Protein AF-A0A7Z2NXP4-F1 (afdb_monomer)

pLDDT: mean 71.97, std 11.61, range [44.91, 91.25]

Foldseek 3Di:
DVPVVVVVVVVVVVVVVVVVVVVVVVVVVVVVVVVVVVVVVVVLPDPADWDQDPVRDTDDDPDPLVVLLQCQLQVQLVVLQVVVPPDPNNVRNVCRNVVRNVVSSVVSVVSPPDPD

Organism: NCBI:txid2698679

Radius of gyration: 24.14 Å; Cα contacts (8 Å, |Δi|>4): 91; chains: 1; bounding box: 57×19×73 Å

Nearest PDB structures (foldseek):
  2qqb-assembly1_A-2  TM=3.076E-01  e=1.605E+00  Corynebacterium diphtheriae
  3glx-assembly1_A-2  TM=3.068E-01  e=1.944E+00  Corynebacterium diphtheriae
  7b24-assembly1_C  TM=3.067E-01  e=1.824E+00  Saccharopolyspora erythraea NRRL 2338
  7b25-assembly1_D  TM=3.073E-01  e=3.042E+00  Saccharopolyspora erythraea NRRL 2338
  2qqa-assembly1_A-2  TM=3.108E-01  e=3.928E+00  Corynebacterium diphtheriae

Solvent-accessible surface area (backbone atoms only — not comparable to full-atom values): 6405 Å² total; per-residue (Å²): 127,66,66,65,54,53,52,50,54,56,49,49,56,51,53,50,54,52,50,56,52,53,51,51,53,52,52,52,51,53,52,52,51,54,50,52,52,51,53,51,53,52,71,61,50,82,86,53,75,68,48,72,44,100,85,71,49,77,44,78,52,75,76,86,47,54,66,45,22,52,53,24,16,54,53,23,18,54,52,24,28,61,73,41,71,73,80,53,39,66,55,30,20,52,51,23,16,53,51,23,18,53,54,28,43,53,56,50,70,76,53,73,71,74,87,124

InterPro domains:
  IPR008816 Glycine zipper 2TM domain [PF05433] (68-108)

Secondary structure (DSSP, 8-state):
-HHHHHHHHHHHHHHHHHHHHHHHHHHHHHHHHHHHHHHHHHHHS--PPEEE-TTS-EEE----SHHHHHHHHHHHHHHHHHHTTTTSHHHHHHHHHHHHHHHHHHHHHH------

Structure (mmCIF, N/CA/C/O backbone):
data_AF-A0A7Z2NXP4-F1
#
_entry.id   AF-A0A7Z2NXP4-F1
#
loop_
_atom_site.group_PDB
_atom_site.id
_atom_site.type_symbol
_atom_site.label_atom_id
_atom_site.label_alt_id
_atom_site.label_comp_id
_atom_site.label_asym_id
_atom_site.label_entity_id
_atom_site.label_seq_id
_atom_site.pdbx_PDB_ins_code
_atom_site.Cartn_x
_atom_site.Cartn_y
_atom_site.Cartn_z
_atom_site.occupancy
_atom_site.B_iso_or_equiv
_atom_site.auth_seq_id
_atom_site.auth_comp_id
_atom_site.auth_asym_id
_atom_site.auth_atom_id
_atom_site.pdbx_PDB_model_num
ATOM 1 N N . MET A 1 1 ? 43.547 -9.052 -34.195 1.00 59.62 1 MET A N 1
ATOM 2 C CA . MET A 1 1 ? 42.983 -9.789 -33.039 1.00 59.62 1 MET A CA 1
ATOM 3 C C . MET A 1 1 ? 42.144 -8.882 -32.131 1.00 59.62 1 MET A C 1
ATOM 5 O O . MET A 1 1 ? 41.390 -9.392 -31.319 1.00 59.62 1 MET A O 1
ATOM 9 N N . ASP A 1 2 ? 42.185 -7.558 -32.313 1.00 77.94 2 ASP A N 1
ATOM 10 C CA . ASP A 1 2 ? 41.675 -6.584 -31.330 1.00 77.94 2 ASP A CA 1
ATOM 11 C C . ASP A 1 2 ? 40.192 -6.211 -31.471 1.00 77.94 2 ASP A C 1
ATOM 13 O O . ASP A 1 2 ? 39.584 -5.665 -30.558 1.00 77.94 2 ASP A O 1
ATOM 17 N N . GLU A 1 3 ? 39.571 -6.470 -32.620 1.00 79.75 3 GLU A N 1
ATOM 18 C CA . GLU A 1 3 ? 38.185 -6.052 -32.875 1.00 79.75 3 GLU A CA 1
ATOM 19 C C . GLU A 1 3 ? 37.150 -7.018 -32.288 1.00 79.75 3 GLU A C 1
ATOM 21 O O . GLU A 1 3 ? 36.116 -6.589 -31.777 1.00 79.75 3 GLU A O 1
ATOM 26 N N . ALA A 1 4 ? 37.467 -8.316 -32.278 1.00 82.31 4 ALA A N 1
ATOM 27 C CA . ALA A 1 4 ? 36.656 -9.318 -31.598 1.00 82.31 4 ALA A CA 1
ATOM 28 C C . ALA A 1 4 ? 36.609 -9.043 -30.089 1.00 82.31 4 ALA A C 1
ATOM 30 O O . ALA A 1 4 ? 35.526 -9.039 -29.514 1.00 82.31 4 ALA A O 1
ATOM 31 N N . GLN A 1 5 ? 37.760 -8.734 -29.481 1.00 83.69 5 GLN A N 1
ATOM 32 C CA . GLN A 1 5 ? 37.871 -8.406 -28.058 1.00 83.69 5 GLN A CA 1
ATOM 33 C C . GLN A 1 5 ? 37.013 -7.183 -27.696 1.00 83.69 5 GLN A C 1
ATOM 35 O O . GLN A 1 5 ? 36.146 -7.276 -26.835 1.00 83.69 5 GLN A O 1
ATOM 40 N N . ARG A 1 6 ? 37.149 -6.082 -28.454 1.00 81.19 6 ARG A N 1
ATOM 41 C CA . ARG A 1 6 ? 36.357 -4.857 -28.245 1.00 81.19 6 ARG A CA 1
ATOM 42 C C . ARG A 1 6 ? 34.852 -5.098 -28.336 1.00 81.19 6 ARG A C 1
ATOM 44 O O . ARG A 1 6 ? 34.085 -4.526 -27.570 1.00 81.19 6 ARG A O 1
ATOM 51 N N . ARG A 1 7 ? 34.414 -5.959 -29.259 1.00 85.19 7 ARG A N 1
ATOM 52 C CA . ARG A 1 7 ? 32.998 -6.324 -29.390 1.00 85.19 7 ARG A CA 1
ATOM 53 C C . ARG A 1 7 ? 32.484 -7.096 -28.171 1.00 85.19 7 ARG A C 1
ATOM 55 O O . ARG A 1 7 ? 31.326 -6.905 -27.798 1.00 85.19 7 ARG A O 1
ATOM 62 N N . TRP A 1 8 ? 33.307 -7.965 -27.586 1.00 85.81 8 TRP A N 1
ATOM 63 C CA . TRP A 1 8 ? 32.968 -8.686 -26.357 1.00 85.81 8 TRP A CA 1
ATOM 64 C C . TRP A 1 8 ? 32.875 -7.741 -25.159 1.00 85.81 8 TRP A C 1
ATOM 66 O O . TRP A 1 8 ? 31.878 -7.801 -24.440 1.00 85.81 8 TRP A O 1
ATOM 76 N N . ASP A 1 9 ? 33.819 -6.810 -25.022 1.00 88.62 9 ASP A N 1
ATOM 77 C CA . ASP A 1 9 ? 33.802 -5.797 -23.959 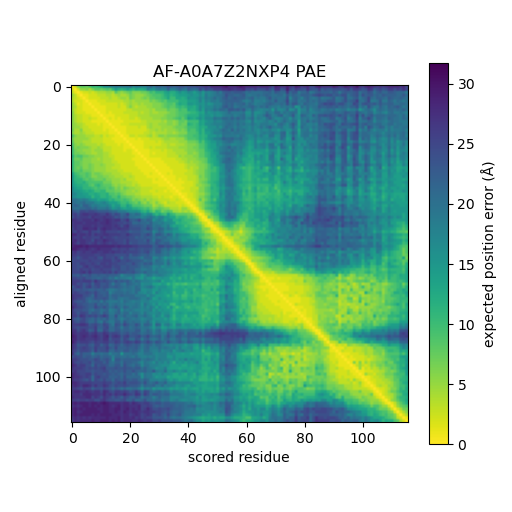1.00 88.62 9 ASP A CA 1
ATOM 78 C C . ASP A 1 9 ? 32.542 -4.912 -24.051 1.00 88.62 9 ASP A C 1
ATOM 80 O O . ASP A 1 9 ? 31.829 -4.714 -23.066 1.00 88.62 9 ASP A O 1
ATOM 84 N N . ASP A 1 10 ? 32.176 -4.468 -25.259 1.00 86.12 10 ASP A N 1
ATOM 85 C CA . ASP A 1 10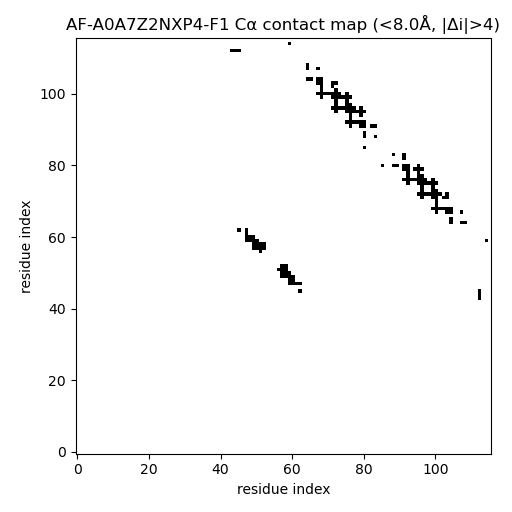 ? 30.949 -3.695 -25.510 1.00 86.12 10 ASP A CA 1
ATOM 86 C C . ASP A 1 10 ? 29.659 -4.492 -25.256 1.00 86.12 10 ASP A C 1
ATOM 88 O O . ASP A 1 10 ? 28.598 -3.927 -24.958 1.00 86.12 10 ASP A O 1
ATOM 92 N N . ALA A 1 11 ? 29.700 -5.810 -25.452 1.00 84.25 11 ALA A N 1
ATOM 93 C CA . ALA A 1 11 ? 28.574 -6.689 -25.161 1.00 84.25 11 ALA A CA 1
ATOM 94 C C . ALA A 1 11 ? 28.409 -6.880 -23.647 1.00 84.25 11 ALA A C 1
ATOM 96 O O . ALA A 1 11 ? 27.292 -6.759 -23.142 1.00 84.25 11 ALA A O 1
ATOM 97 N N . GLN A 1 12 ? 29.508 -7.096 -22.918 1.00 89.88 12 GLN A N 1
ATOM 98 C CA . GLN A 1 12 ? 29.490 -7.202 -21.458 1.00 89.88 12 GLN A CA 1
ATOM 99 C C . GLN A 1 12 ? 29.045 -5.894 -20.805 1.00 89.88 12 GLN A C 1
ATOM 101 O O . GLN A 1 12 ? 28.131 -5.914 -19.985 1.00 89.88 12 GLN A O 1
ATOM 106 N N . ALA A 1 13 ? 29.574 -4.753 -21.252 1.00 88.00 13 ALA A N 1
ATOM 107 C CA . ALA A 1 13 ? 29.193 -3.447 -20.720 1.00 88.00 13 ALA A CA 1
ATOM 108 C C . ALA A 1 13 ? 27.698 -3.138 -20.919 1.00 88.00 13 ALA A C 1
ATOM 110 O O . ALA A 1 13 ? 27.068 -2.486 -20.086 1.00 88.00 13 ALA A O 1
ATOM 111 N N . ARG A 1 14 ? 27.092 -3.598 -22.024 1.00 83.50 14 ARG A N 1
ATOM 112 C CA . ARG A 1 14 ? 25.637 -3.488 -22.231 1.00 83.50 14 ARG A CA 1
ATOM 113 C C . ARG A 1 14 ? 24.859 -4.330 -21.229 1.00 83.50 14 ARG A C 1
ATOM 115 O O . ARG A 1 14 ? 23.928 -3.817 -20.615 1.00 83.50 14 ARG A O 1
ATOM 122 N N . PHE A 1 15 ? 25.273 -5.577 -21.054 1.00 87.94 15 PHE A N 1
ATOM 123 C CA . PHE A 1 15 ? 24.619 -6.514 -20.152 1.00 87.94 15 PHE A CA 1
ATOM 124 C C . PHE A 1 15 ? 24.702 -6.063 -18.687 1.00 87.94 15 PHE A C 1
ATOM 126 O O . PHE A 1 15 ? 23.726 -6.151 -17.945 1.00 87.94 15 PHE A O 1
ATOM 133 N N . GLU A 1 16 ? 25.844 -5.520 -18.267 1.00 89.06 16 GLU A N 1
ATOM 134 C CA . GLU A 1 16 ? 26.025 -4.956 -16.925 1.00 89.06 16 GLU A CA 1
ATOM 135 C C . GLU A 1 16 ? 25.093 -3.766 -16.676 1.00 89.06 16 GLU A C 1
ATOM 137 O O . GLU A 1 16 ? 24.410 -3.729 -15.654 1.00 89.06 16 GLU A O 1
ATOM 142 N N . ARG A 1 17 ? 24.959 -2.848 -17.644 1.00 83.75 17 ARG A N 1
ATOM 143 C CA . ARG A 1 17 ? 24.018 -1.719 -17.529 1.00 83.75 17 ARG A CA 1
ATOM 144 C C . ARG A 1 17 ? 22.567 -2.169 -17.363 1.00 83.75 17 ARG A C 1
ATOM 146 O O . ARG A 1 17 ? 21.827 -1.555 -16.593 1.00 83.75 17 ARG A O 1
ATOM 153 N N . GLU A 1 18 ? 22.154 -3.210 -18.082 1.00 86.56 18 GLU A N 1
ATOM 154 C CA . GLU A 1 18 ? 20.807 -3.778 -17.948 1.00 86.56 18 GLU A CA 1
ATOM 155 C C . GLU A 1 18 ? 20.594 -4.402 -16.566 1.00 86.56 18 GLU A C 1
ATOM 157 O O . GLU A 1 18 ? 19.558 -4.175 -15.937 1.00 86.56 18 GLU A O 1
ATOM 162 N N . ARG A 1 19 ? 21.592 -5.129 -16.052 1.00 88.38 19 ARG A N 1
ATOM 163 C CA . ARG A 1 19 ? 21.545 -5.700 -14.701 1.00 88.38 19 ARG A CA 1
ATOM 164 C C . ARG A 1 19 ? 21.438 -4.626 -13.621 1.00 88.38 19 ARG A C 1
ATOM 166 O O . ARG A 1 19 ? 20.586 -4.753 -12.743 1.00 88.38 19 ARG A O 1
ATOM 173 N N . ASP A 1 20 ? 22.218 -3.555 -13.723 1.00 89.81 20 ASP A N 1
ATOM 174 C CA . ASP A 1 20 ? 22.188 -2.434 -12.775 1.00 89.81 20 ASP A CA 1
ATOM 175 C C . ASP A 1 20 ? 20.847 -1.688 -12.784 1.00 89.81 20 ASP A C 1
ATOM 177 O O . ASP A 1 20 ? 20.408 -1.138 -11.769 1.00 89.81 20 ASP A O 1
ATOM 181 N N . ALA A 1 21 ? 20.184 -1.609 -13.941 1.00 85.62 21 ALA A N 1
ATOM 182 C CA . ALA A 1 21 ? 18.8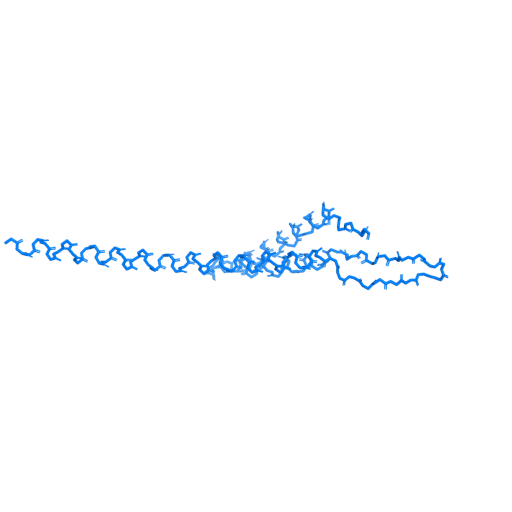44 -1.037 -14.035 1.00 85.62 21 ALA A CA 1
ATOM 183 C C . ALA A 1 21 ? 17.818 -1.907 -13.287 1.00 85.62 21 ALA A C 1
ATOM 185 O O . ALA A 1 21 ? 17.083 -1.398 -12.439 1.00 85.62 21 ALA A O 1
ATOM 186 N N . LEU A 1 22 ? 17.839 -3.218 -13.533 1.00 83.88 22 LEU A N 1
ATOM 187 C CA . LEU A 1 22 ? 16.961 -4.197 -12.884 1.00 83.88 22 LEU A CA 1
ATOM 188 C C . LEU A 1 22 ? 17.167 -4.271 -11.367 1.00 83.88 22 LEU A C 1
ATOM 190 O O . LEU A 1 22 ? 16.206 -4.357 -10.601 1.00 83.88 22 LEU A O 1
ATOM 194 N N . GLU A 1 23 ? 18.416 -4.227 -10.912 1.00 91.06 23 GLU A N 1
ATOM 195 C CA . GLU A 1 23 ? 18.733 -4.286 -9.487 1.00 91.06 23 GLU A CA 1
ATOM 196 C C . GLU A 1 23 ? 18.229 -3.042 -8.747 1.00 91.06 23 GLU A C 1
ATOM 198 O O . GLU A 1 23 ? 17.649 -3.161 -7.665 1.00 91.06 23 GLU A O 1
ATOM 203 N N . ARG A 1 24 ? 18.334 -1.858 -9.364 1.00 89.62 24 ARG A N 1
ATOM 204 C CA . ARG A 1 24 ? 17.760 -0.620 -8.817 1.00 89.62 24 ARG A CA 1
ATOM 205 C C . ARG A 1 24 ? 16.243 -0.690 -8.671 1.00 89.62 24 ARG A C 1
ATOM 207 O O . ARG A 1 24 ? 15.729 -0.302 -7.622 1.00 89.62 24 ARG A O 1
ATOM 214 N N . GLU A 1 25 ? 15.532 -1.200 -9.675 1.00 85.06 25 GLU A N 1
ATOM 215 C CA . GLU A 1 25 ? 14.078 -1.395 -9.577 1.00 85.06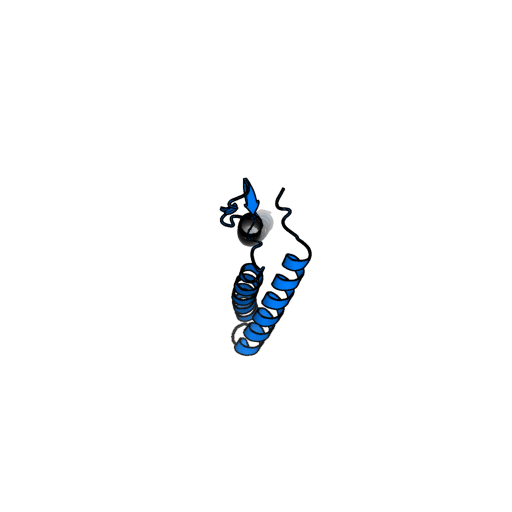 25 GLU A CA 1
ATOM 216 C C . GLU A 1 25 ? 13.711 -2.371 -8.459 1.00 85.06 25 GLU A C 1
ATOM 218 O O . GLU A 1 25 ? 12.823 -2.094 -7.649 1.00 85.06 25 GLU A O 1
ATOM 223 N N . ARG A 1 26 ? 14.427 -3.495 -8.371 1.00 89.38 26 ARG A N 1
ATOM 224 C CA . ARG A 1 26 ? 14.178 -4.514 -7.351 1.00 89.38 26 ARG A CA 1
ATOM 225 C C . ARG A 1 26 ? 14.408 -3.973 -5.937 1.00 89.38 26 ARG A C 1
ATOM 227 O O . ARG A 1 26 ? 13.571 -4.184 -5.063 1.00 89.38 26 ARG A O 1
ATOM 234 N N . LEU A 1 27 ? 15.481 -3.210 -5.725 1.00 91.25 27 LEU A N 1
ATOM 235 C CA . LEU A 1 27 ? 15.762 -2.556 -4.443 1.00 91.25 27 LEU A CA 1
ATOM 236 C C . LEU A 1 27 ? 14.694 -1.515 -4.076 1.00 91.25 27 LEU A C 1
ATOM 238 O O . LEU A 1 27 ? 14.276 -1.443 -2.918 1.00 91.25 27 LEU A O 1
ATOM 242 N N . ALA A 1 28 ? 14.222 -0.729 -5.048 1.00 86.69 28 ALA A N 1
ATOM 243 C CA . ALA A 1 28 ? 13.143 0.232 -4.831 1.00 86.69 28 ALA A CA 1
ATOM 244 C C . ALA A 1 28 ? 11.833 -0.468 -4.424 1.00 86.69 28 ALA A C 1
ATOM 246 O O . ALA A 1 28 ? 11.151 -0.021 -3.497 1.00 86.69 28 ALA A O 1
ATOM 247 N N . TYR A 1 29 ? 11.514 -1.594 -5.068 1.00 77.12 29 TYR A N 1
ATOM 248 C CA . TYR A 1 29 ? 10.349 -2.413 -4.742 1.00 77.12 29 TYR A CA 1
ATOM 249 C C . TYR A 1 29 ? 10.431 -2.997 -3.327 1.00 77.12 29 TYR A C 1
ATOM 251 O O . TYR A 1 29 ? 9.498 -2.840 -2.532 1.00 77.12 29 TYR A O 1
ATOM 259 N N . ASP A 1 30 ? 11.561 -3.615 -2.978 1.00 84.31 30 ASP A N 1
ATOM 260 C CA . ASP A 1 30 ? 11.767 -4.205 -1.653 1.00 84.31 30 ASP A CA 1
ATOM 261 C C . ASP A 1 30 ? 11.693 -3.140 -0.551 1.00 84.31 30 ASP A C 1
ATOM 263 O O . ASP A 1 30 ? 11.071 -3.350 0.496 1.00 84.31 30 ASP A O 1
ATOM 267 N N . GLN A 1 31 ? 12.242 -1.948 -0.801 1.00 86.75 31 GLN A N 1
ATOM 268 C CA . GLN A 1 31 ? 12.161 -0.836 0.142 1.00 86.75 31 GLN A CA 1
ATOM 269 C C . GLN A 1 31 ? 10.721 -0.330 0.322 1.00 86.75 31 GLN A C 1
ATOM 271 O O . GLN A 1 31 ? 10.310 -0.030 1.451 1.00 86.75 31 GLN A O 1
ATOM 276 N N . ALA A 1 32 ? 9.942 -0.244 -0.761 1.00 77.56 32 ALA A N 1
ATOM 277 C CA . ALA A 1 32 ? 8.533 0.142 -0.705 1.00 77.56 32 ALA A CA 1
ATOM 278 C C . ALA A 1 32 ? 7.713 -0.873 0.106 1.00 77.56 32 ALA A C 1
ATOM 280 O O . ALA A 1 32 ? 6.956 -0.485 1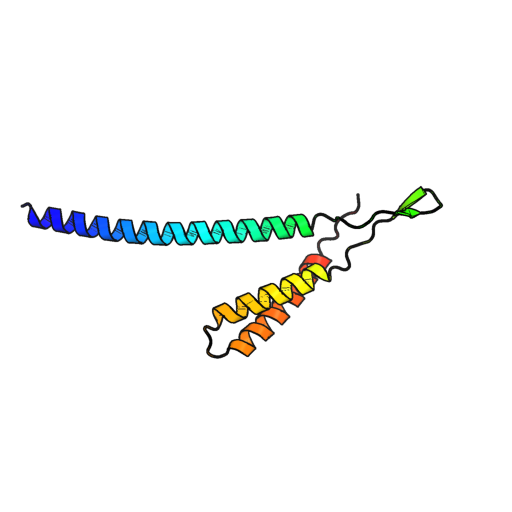.002 1.00 77.56 32 ALA A O 1
ATOM 281 N N . ARG A 1 33 ? 7.935 -2.169 -0.136 1.00 80.00 33 ARG A N 1
ATOM 282 C CA . ARG A 1 33 ? 7.302 -3.263 0.605 1.00 80.00 33 ARG A CA 1
ATOM 283 C C . ARG A 1 33 ? 7.636 -3.212 2.094 1.00 80.00 33 ARG A C 1
ATOM 285 O O . ARG A 1 33 ? 6.728 -3.203 2.922 1.00 80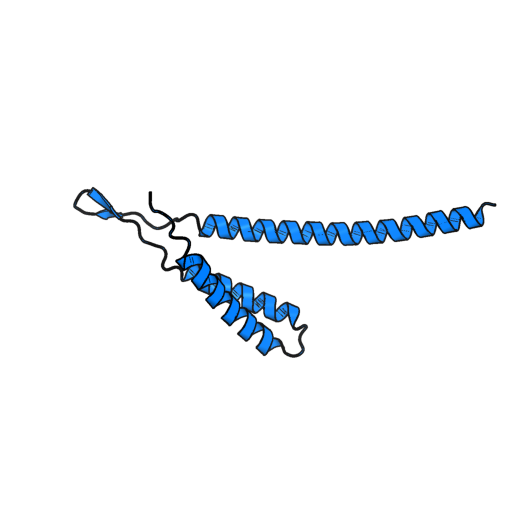.00 33 ARG A O 1
ATOM 292 N N . ALA A 1 34 ? 8.914 -3.067 2.441 1.00 78.50 34 ALA A N 1
ATOM 293 C CA . ALA A 1 34 ? 9.354 -2.968 3.831 1.00 78.50 34 ALA A CA 1
ATOM 294 C C . ALA A 1 34 ? 8.736 -1.761 4.564 1.00 78.50 34 ALA A C 1
ATOM 296 O O . ALA A 1 34 ? 8.448 -1.822 5.762 1.00 78.50 34 ALA A O 1
ATOM 297 N N . ARG A 1 35 ? 8.510 -0.641 3.861 1.00 71.81 35 ARG A N 1
ATOM 298 C CA . ARG A 1 35 ? 7.794 0.523 4.410 1.00 71.81 35 ARG A CA 1
ATOM 299 C C . ARG A 1 35 ? 6.337 0.191 4.724 1.00 71.81 35 ARG A C 1
ATOM 301 O O . ARG A 1 35 ? 5.860 0.541 5.802 1.00 71.81 35 ARG A O 1
ATOM 308 N N . PHE A 1 36 ? 5.660 -0.487 3.802 1.00 73.56 36 PHE A N 1
ATOM 309 C CA . PHE A 1 36 ? 4.265 -0.889 3.957 1.00 73.56 36 PHE A CA 1
ATOM 310 C C . PHE A 1 36 ? 4.088 -1.851 5.138 1.00 73.56 36 PHE A C 1
ATOM 312 O O . PHE A 1 36 ? 3.221 -1.639 5.987 1.00 73.56 36 PHE A O 1
ATOM 319 N N . ASP A 1 37 ? 4.974 -2.843 5.246 1.00 72.56 37 ASP A N 1
ATOM 320 C CA . ASP A 1 37 ? 4.966 -3.820 6.335 1.00 72.56 37 ASP A CA 1
ATOM 321 C C . ASP A 1 37 ? 5.232 -3.166 7.696 1.00 72.56 37 ASP A C 1
ATOM 323 O O . ASP A 1 37 ? 4.529 -3.454 8.665 1.00 72.56 37 ASP A O 1
ATOM 327 N N . ARG A 1 38 ? 6.181 -2.220 7.780 1.00 68.69 38 ARG A N 1
ATOM 328 C CA . ARG A 1 38 ? 6.421 -1.458 9.019 1.00 68.69 38 ARG A CA 1
ATOM 329 C C . ARG A 1 38 ? 5.226 -0.607 9.427 1.00 68.69 38 ARG A C 1
ATOM 331 O O . ARG A 1 38 ? 4.880 -0.594 10.606 1.00 68.69 38 ARG A O 1
ATOM 338 N N . ASN A 1 39 ? 4.596 0.094 8.484 1.00 67.06 39 ASN A N 1
ATOM 339 C CA . ASN A 1 39 ? 3.393 0.871 8.782 1.00 67.06 39 ASN A CA 1
ATOM 340 C C . ASN A 1 39 ? 2.264 -0.036 9.266 1.00 67.06 39 ASN A C 1
ATOM 342 O O . ASN A 1 39 ? 1.631 0.279 10.266 1.00 67.06 39 ASN A O 1
ATOM 346 N N . ARG A 1 40 ? 2.074 -1.199 8.635 1.00 65.25 40 ARG A N 1
ATOM 347 C CA . ARG A 1 40 ? 1.106 -2.198 9.090 1.00 65.25 40 ARG A CA 1
ATOM 348 C C . ARG A 1 40 ? 1.417 -2.697 10.502 1.00 65.25 40 ARG A C 1
ATOM 350 O O . ARG A 1 40 ? 0.507 -2.796 11.313 1.00 65.25 40 ARG A O 1
ATOM 357 N N . ALA A 1 41 ? 2.680 -2.993 10.803 1.00 58.81 41 ALA A N 1
ATOM 358 C CA . ALA A 1 41 ? 3.099 -3.432 12.132 1.00 58.81 41 ALA A CA 1
ATOM 359 C C . ALA A 1 41 ? 2.865 -2.349 13.197 1.00 58.81 41 ALA A C 1
ATOM 361 O O . ALA A 1 41 ? 2.417 -2.668 14.292 1.00 58.81 41 ALA A O 1
ATOM 362 N N . ARG A 1 42 ? 3.092 -1.069 12.867 1.00 57.78 42 ARG A N 1
ATOM 363 C CA . ARG A 1 42 ? 2.741 0.054 13.750 1.00 57.78 42 ARG A CA 1
ATOM 364 C C . ARG A 1 42 ? 1.238 0.217 13.922 1.00 57.78 42 ARG A C 1
ATOM 366 O O . ARG A 1 42 ? 0.803 0.470 15.028 1.00 57.78 42 ARG A O 1
ATOM 373 N N . SER A 1 43 ? 0.449 0.064 12.862 1.00 54.94 43 SER A N 1
ATOM 374 C CA . SER A 1 43 ? -1.013 0.118 12.966 1.00 54.94 43 SER A CA 1
ATOM 375 C C . SER A 1 43 ? -1.593 -1.072 13.736 1.00 54.94 43 SER A C 1
ATOM 377 O O . SER A 1 43 ? -2.660 -0.945 14.324 1.00 54.94 43 SER A O 1
ATOM 379 N N . ALA A 1 44 ? -0.899 -2.214 13.736 1.00 55.41 44 ALA A N 1
ATOM 380 C CA . ALA A 1 44 ? -1.234 -3.380 14.551 1.00 55.41 44 ALA A CA 1
ATOM 381 C C . ALA A 1 44 ? -0.760 -3.246 16.011 1.00 55.41 44 ALA A C 1
ATOM 383 O O . ALA A 1 44 ? -1.306 -3.911 16.889 1.00 55.41 44 ALA A O 1
ATOM 384 N N . ALA A 1 45 ? 0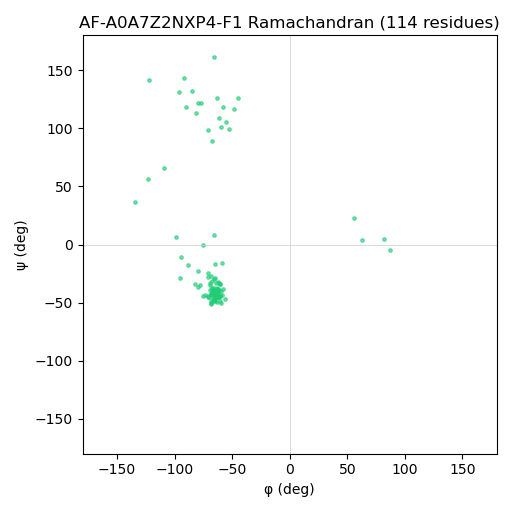.240 -2.397 16.282 1.00 54.72 45 ALA A N 1
ATOM 385 C CA . ALA A 1 45 ? 0.582 -1.976 17.63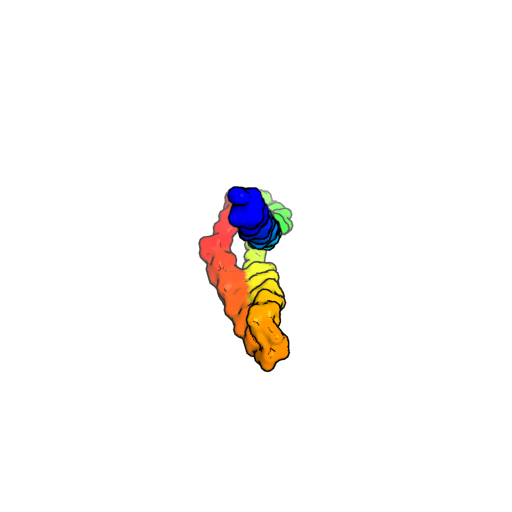2 1.00 54.72 45 ALA A CA 1
ATOM 386 C C . ALA A 1 45 ? -0.531 -1.042 18.122 1.00 54.72 45 ALA A C 1
ATOM 388 O O . ALA A 1 45 ? -0.621 0.122 17.749 1.00 54.72 45 ALA A O 1
ATOM 389 N N . TYR A 1 46 ? -1.434 -1.623 18.895 1.00 52.22 46 TYR A N 1
ATOM 390 C CA . TYR A 1 46 ? -2.567 -0.966 19.515 1.00 52.22 46 TYR A CA 1
ATOM 391 C C . TYR A 1 46 ? -2.151 0.334 20.240 1.00 52.22 46 TYR A C 1
ATOM 393 O O . TYR A 1 46 ? -1.406 0.285 21.214 1.00 52.22 46 TYR A O 1
ATOM 401 N N . ASP A 1 47 ? -2.658 1.478 19.771 1.00 54.38 47 ASP A N 1
ATOM 402 C CA . ASP A 1 47 ? -2.531 2.812 20.389 1.00 54.38 47 ASP A CA 1
ATOM 403 C C . ASP A 1 47 ? -3.942 3.377 20.631 1.00 54.38 47 ASP A C 1
ATOM 405 O O . ASP A 1 47 ? -4.377 4.369 20.048 1.00 54.38 47 ASP A O 1
ATOM 409 N N . GLY A 1 48 ? -4.753 2.618 21.371 1.00 58.53 48 GLY A N 1
ATOM 410 C CA . GLY A 1 48 ? -6.106 3.024 21.748 1.00 58.53 48 GLY A CA 1
ATOM 411 C C . GLY A 1 48 ? -6.093 3.750 23.095 1.00 58.53 48 GLY A C 1
ATOM 412 O O . GLY A 1 48 ? -5.352 3.324 23.982 1.00 58.53 48 GLY A O 1
ATOM 413 N N . PRO A 1 49 ? -6.926 4.790 23.304 1.00 55.34 49 PRO A N 1
ATOM 414 C CA . PRO A 1 49 ? -7.026 5.453 24.599 1.00 55.34 49 PRO A CA 1
ATOM 415 C C . PRO A 1 49 ? -7.421 4.430 25.668 1.00 55.34 49 PRO A C 1
ATOM 417 O O . PRO A 1 49 ? -8.480 3.802 25.585 1.00 55.34 49 PRO A O 1
ATOM 420 N N . THR A 1 50 ? -6.547 4.243 26.653 1.00 63.06 50 THR A N 1
ATOM 421 C CA . THR A 1 50 ? -6.851 3.506 27.876 1.00 63.06 50 THR A CA 1
ATOM 422 C C . THR A 1 50 ? -7.511 4.475 28.849 1.00 63.06 50 THR A C 1
ATOM 424 O O . THR A 1 50 ? -7.043 5.597 29.042 1.00 63.06 50 THR A O 1
ATOM 427 N N . TRP A 1 51 ? -8.629 4.075 29.449 1.00 65.12 51 TRP A N 1
ATOM 428 C CA . TRP A 1 51 ? -9.218 4.831 30.552 1.00 65.12 51 TRP A CA 1
ATOM 429 C C . TRP A 1 51 ? -9.336 3.935 31.776 1.00 65.12 51 TRP A C 1
ATOM 431 O O . TRP A 1 51 ? -9.635 2.741 31.675 1.00 65.12 51 TRP A O 1
ATOM 441 N N . ALA A 1 52 ? -9.076 4.529 32.937 1.00 65.62 52 ALA A N 1
ATOM 442 C CA . ALA A 1 52 ? -9.329 3.897 34.217 1.00 65.62 52 ALA A CA 1
ATOM 443 C C . ALA A 1 52 ? -10.819 4.039 34.535 1.00 65.62 52 ALA A C 1
ATOM 445 O O . ALA A 1 52 ? -11.357 5.148 34.571 1.00 65.62 52 ALA A O 1
ATOM 446 N N . GLY A 1 53 ? -11.495 2.909 34.725 1.00 67.06 53 GLY A N 1
ATOM 447 C CA . GLY A 1 53 ? -12.845 2.890 35.264 1.00 67.06 53 GLY A CA 1
ATOM 448 C C . GLY A 1 53 ? -12.867 3.390 36.716 1.00 67.06 53 GLY A C 1
ATOM 449 O O . GLY A 1 53 ? -11.836 3.374 37.394 1.00 67.06 53 GLY A O 1
ATOM 450 N N . PRO A 1 54 ? -14.040 3.788 37.236 1.00 69.38 54 PRO A N 1
ATOM 451 C CA . PRO A 1 54 ? -14.189 4.276 38.612 1.00 69.38 54 PRO A CA 1
ATOM 452 C C . PRO A 1 54 ? -13.747 3.265 39.686 1.00 69.38 54 PRO A C 1
ATOM 454 O O . PRO A 1 54 ? -13.492 3.651 40.822 1.00 69.38 54 PRO A O 1
ATOM 457 N N . ASN A 1 55 ? -13.595 1.992 39.313 1.00 79.25 55 ASN A N 1
ATOM 458 C CA . ASN A 1 55 ? -13.201 0.891 40.187 1.00 79.25 55 ASN A CA 1
ATOM 459 C C . ASN A 1 55 ? -11.698 0.539 40.082 1.00 79.25 55 ASN A C 1
ATOM 461 O O . ASN A 1 55 ? -11.268 -0.466 40.639 1.00 79.25 55 ASN A O 1
ATOM 465 N N . GLY A 1 56 ? -10.898 1.315 39.336 1.00 68.69 56 GLY A N 1
ATOM 466 C CA . GLY A 1 56 ? -9.475 1.029 39.087 1.00 68.69 56 GLY A CA 1
ATOM 467 C C . GLY A 1 56 ? -9.205 0.013 37.968 1.00 68.69 56 GLY A C 1
ATOM 468 O O . GLY A 1 56 ? -8.056 -0.348 37.725 1.00 68.69 56 GLY A O 1
ATOM 469 N N . GLU A 1 57 ? -10.242 -0.436 37.261 1.00 71.44 57 GLU A N 1
ATOM 470 C CA . GLU A 1 57 ? -10.122 -1.358 36.131 1.00 71.44 57 GLU A CA 1
ATOM 471 C C . GLU A 1 57 ? -9.636 -0.602 34.882 1.00 71.44 57 GLU A C 1
ATOM 473 O O . GLU A 1 57 ? -10.258 0.369 34.445 1.00 71.44 57 GLU A O 1
ATOM 478 N N . VAL A 1 58 ? -8.505 -1.024 34.307 1.00 61.56 58 VAL A N 1
ATOM 479 C CA . VAL A 1 58 ? -7.985 -0.460 33.052 1.00 61.56 58 VAL A CA 1
ATOM 480 C C . VAL A 1 58 ? -8.724 -1.112 31.890 1.00 61.56 58 VAL A C 1
ATOM 482 O O . VAL A 1 58 ? -8.567 -2.306 31.634 1.00 61.56 58 VAL A O 1
ATOM 485 N N . HIS A 1 59 ? -9.524 -0.329 31.167 1.00 63.88 59 HIS A N 1
ATOM 486 C CA . HIS A 1 59 ? -10.220 -0.821 29.984 1.00 63.88 59 HIS A CA 1
ATOM 487 C C . HIS A 1 59 ? -9.456 -0.483 28.706 1.00 63.88 59 HIS A C 1
ATOM 489 O O . HIS A 1 59 ? -9.080 0.662 28.447 1.00 63.88 59 HIS A O 1
ATOM 495 N N . CYS A 1 60 ? -9.286 -1.504 27.870 1.00 69.81 60 CYS A N 1
ATOM 496 C CA . CYS A 1 60 ? -8.796 -1.363 26.513 1.00 69.81 60 CYS A CA 1
ATOM 497 C C . CYS A 1 60 ? -9.940 -1.151 25.515 1.00 69.81 60 CYS A C 1
ATOM 499 O O . CYS A 1 60 ? -10.765 -2.040 25.288 1.00 69.81 60 CYS A O 1
ATOM 501 N N . ARG A 1 61 ? -9.950 -0.004 24.838 1.00 60.72 61 ARG A N 1
ATOM 502 C CA . ARG A 1 61 ? -10.712 0.228 23.606 1.00 60.72 61 ARG A CA 1
ATOM 503 C C . ARG A 1 61 ? -10.179 -0.589 22.419 1.00 60.72 61 ARG A C 1
ATOM 505 O O . ARG A 1 61 ? -9.382 -0.073 21.643 1.00 60.72 61 ARG A O 1
ATOM 512 N N . ARG A 1 62 ? -10.660 -1.824 22.203 1.00 57.47 62 ARG A N 1
ATOM 513 C CA . ARG A 1 62 ? -10.379 -2.575 20.952 1.00 57.47 62 ARG A CA 1
ATOM 514 C C . ARG A 1 62 ? -10.568 -1.664 19.733 1.00 57.47 62 ARG A C 1
ATOM 516 O O . ARG A 1 62 ? -11.622 -1.053 19.575 1.00 57.47 62 ARG A O 1
ATOM 523 N N . SER A 1 63 ? -9.548 -1.582 18.878 1.00 60.69 63 SER A N 1
ATOM 524 C CA . SER A 1 63 ? -9.699 -0.953 17.566 1.00 60.69 63 SER A CA 1
ATOM 525 C C . SER A 1 63 ? -10.706 -1.769 16.760 1.00 60.69 63 SER A C 1
ATOM 527 O O . SER A 1 63 ? -10.519 -2.970 16.581 1.00 60.69 63 SER A O 1
ATOM 529 N N . ASP A 1 64 ? -11.755 -1.127 16.242 1.00 61.50 64 ASP A N 1
ATOM 530 C CA . ASP A 1 64 ? -12.896 -1.775 15.573 1.00 61.50 64 ASP A CA 1
ATOM 531 C C . ASP A 1 64 ? -12.538 -2.491 14.247 1.00 61.50 64 ASP A C 1
ATOM 533 O O . ASP A 1 64 ? -13.421 -2.915 13.502 1.00 61.50 64 ASP A O 1
ATOM 537 N N . GLY A 1 65 ? -11.247 -2.618 13.905 1.00 60.91 65 GLY A N 1
ATOM 538 C CA . GLY A 1 65 ? -10.701 -3.221 12.680 1.00 60.91 65 GLY A CA 1
ATOM 539 C C . GLY A 1 65 ? -11.088 -2.497 11.383 1.00 60.91 65 GLY A C 1
ATOM 540 O O . GLY A 1 65 ? -10.818 -2.966 10.273 1.00 60.91 65 GLY A O 1
ATOM 541 N N . THR A 1 66 ? -11.802 -1.381 11.506 1.00 70.88 66 THR A N 1
ATOM 542 C CA . THR A 1 66 ? -12.313 -0.578 10.392 1.00 70.88 66 THR A CA 1
ATOM 543 C C . THR A 1 66 ? -11.164 0.113 9.671 1.00 70.88 66 THR A C 1
ATOM 545 O O . THR A 1 66 ? -11.156 0.166 8.445 1.00 70.88 66 THR A O 1
ATOM 548 N N . THR A 1 67 ? -10.129 0.522 10.408 1.00 74.25 67 THR A N 1
ATOM 549 C CA . THR A 1 67 ? -8.898 1.103 9.859 1.00 74.25 67 THR A CA 1
ATOM 550 C C . THR A 1 67 ? -8.234 0.172 8.843 1.00 74.25 67 THR A C 1
ATOM 552 O O . THR A 1 67 ? -7.947 0.601 7.729 1.00 74.25 67 THR A O 1
ATOM 555 N N . GLY A 1 68 ? -8.081 -1.121 9.158 1.00 64.31 68 GLY A N 1
ATOM 556 C CA . GLY A 1 68 ? -7.523 -2.112 8.227 1.00 64.31 68 GLY A CA 1
ATOM 557 C C . GLY A 1 68 ? -8.391 -2.344 6.985 1.00 64.31 68 GLY A C 1
ATOM 558 O O . GLY A 1 68 ? -7.874 -2.611 5.902 1.00 64.31 68 GLY A O 1
ATOM 559 N N . THR A 1 69 ? -9.708 -2.158 7.113 1.00 79.50 69 THR A N 1
ATOM 560 C CA . THR A 1 69 ? -10.667 -2.265 5.999 1.00 79.50 69 THR A CA 1
ATOM 561 C C . THR A 1 69 ? -10.598 -1.044 5.083 1.00 79.50 69 THR A C 1
ATOM 563 O O . THR A 1 69 ? -10.560 -1.195 3.865 1.00 79.50 69 THR A O 1
ATOM 566 N N . ILE A 1 70 ? -10.530 0.163 5.654 1.00 75.94 70 ILE A N 1
ATOM 567 C CA . ILE A 1 70 ? -10.428 1.418 4.898 1.00 75.94 70 ILE A CA 1
ATOM 568 C C . ILE A 1 70 ? -9.072 1.503 4.198 1.00 75.94 70 ILE A C 1
ATOM 570 O O . ILE A 1 70 ? -9.021 1.718 2.990 1.00 75.94 70 ILE A O 1
ATOM 574 N N . ILE A 1 71 ? -7.974 1.280 4.927 1.00 76.75 71 ILE A N 1
ATOM 575 C CA . ILE A 1 71 ? -6.624 1.318 4.352 1.00 76.75 71 ILE A CA 1
ATOM 576 C C . ILE A 1 71 ? -6.468 0.214 3.301 1.00 76.75 71 ILE A C 1
ATOM 578 O O . ILE A 1 71 ? -5.989 0.488 2.203 1.00 76.75 71 ILE A O 1
ATOM 582 N N . GLY A 1 72 ? -6.915 -1.013 3.595 1.00 70.50 72 GLY A N 1
ATOM 583 C CA . GLY A 1 72 ? -6.884 -2.126 2.644 1.00 70.50 72 GLY A CA 1
ATOM 584 C C . GLY A 1 72 ? -7.729 -1.870 1.394 1.00 70.50 72 GLY A C 1
ATOM 585 O O . GLY A 1 72 ? -7.295 -2.187 0.289 1.00 70.50 72 GLY A O 1
ATOM 586 N N . GLY A 1 73 ? -8.894 -1.238 1.551 1.00 79.31 73 GLY A N 1
ATOM 587 C CA . GLY A 1 73 ? -9.774 -0.870 0.446 1.00 79.31 73 GLY A CA 1
ATOM 588 C C . GLY A 1 73 ? -9.193 0.228 -0.441 1.00 79.31 73 GLY A C 1
ATOM 589 O O . GLY A 1 73 ? -9.126 0.060 -1.654 1.00 79.31 73 GLY A O 1
ATOM 590 N N . VAL A 1 74 ? -8.708 1.331 0.139 1.00 80.31 74 VAL A N 1
ATOM 591 C CA . VAL A 1 74 ? -8.108 2.434 -0.634 1.00 80.31 74 VAL A CA 1
ATOM 592 C C . VAL A 1 74 ? -6.822 1.978 -1.323 1.00 80.31 74 VAL A C 1
ATOM 594 O O . VAL A 1 74 ? -6.657 2.197 -2.523 1.00 80.31 74 VAL A O 1
ATOM 597 N N . ALA A 1 75 ? -5.927 1.295 -0.603 1.00 78.19 75 ALA A N 1
ATOM 598 C CA . ALA A 1 75 ? -4.687 0.789 -1.183 1.00 78.19 75 ALA A CA 1
ATOM 599 C C . ALA A 1 75 ? -4.956 -0.250 -2.285 1.00 78.19 75 ALA A C 1
ATOM 601 O O . ALA A 1 75 ? -4.369 -0.161 -3.361 1.00 78.19 75 ALA A O 1
ATOM 602 N N . GLY A 1 76 ? -5.878 -1.192 -2.056 1.00 71.38 76 GLY A N 1
ATOM 603 C CA . GLY A 1 76 ? -6.269 -2.196 -3.048 1.00 71.38 76 GLY A CA 1
ATOM 604 C C . GLY A 1 76 ? -6.915 -1.586 -4.294 1.00 71.38 76 GLY A C 1
ATOM 605 O O . GLY A 1 76 ? -6.628 -2.015 -5.411 1.00 71.38 7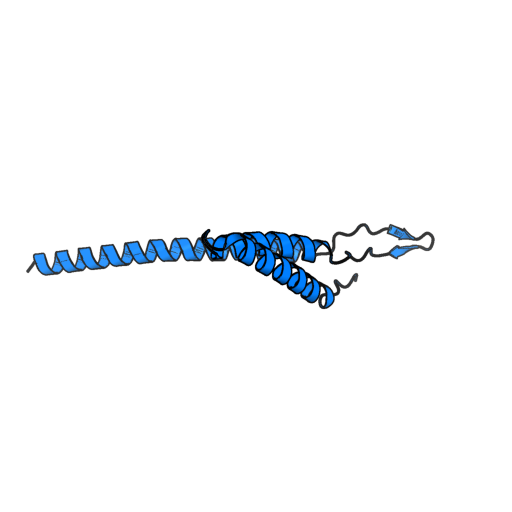6 GLY A O 1
ATOM 606 N N . ALA A 1 77 ? -7.725 -0.539 -4.128 1.00 75.69 77 ALA A N 1
ATOM 607 C CA . ALA A 1 77 ? -8.366 0.182 -5.224 1.00 75.69 77 ALA A CA 1
ATOM 608 C C . ALA A 1 77 ? -7.352 0.915 -6.120 1.00 75.69 77 ALA A C 1
ATOM 610 O O . ALA A 1 77 ? -7.447 0.856 -7.350 1.00 75.69 77 ALA A O 1
ATOM 611 N N . LEU A 1 78 ? -6.362 1.577 -5.511 1.00 79.38 78 LEU A N 1
ATOM 612 C CA . LEU A 1 78 ? -5.285 2.267 -6.228 1.00 79.38 78 LEU A CA 1
ATOM 613 C C . LEU A 1 78 ? -4.356 1.280 -6.943 1.00 79.38 78 LEU A C 1
ATOM 615 O O . LEU A 1 78 ? -3.996 1.493 -8.099 1.00 79.38 78 LEU A O 1
ATOM 619 N N . LEU A 1 79 ? -4.005 0.175 -6.284 1.00 78.88 79 LEU A N 1
ATOM 620 C CA . LEU A 1 79 ? -3.128 -0.841 -6.860 1.00 78.88 79 LEU A CA 1
ATOM 621 C C . LEU A 1 79 ? -3.816 -1.582 -8.019 1.00 78.88 79 LEU A C 1
ATOM 623 O O . LEU A 1 79 ? -3.230 -1.739 -9.088 1.00 78.88 79 LEU A O 1
ATOM 627 N N . GLY A 1 80 ? -5.094 -1.939 -7.859 1.00 68.25 80 GLY A N 1
ATOM 628 C CA . GLY A 1 80 ? -5.909 -2.516 -8.932 1.00 68.25 80 GLY A CA 1
ATOM 629 C C . GLY A 1 80 ? -6.091 -1.569 -10.125 1.00 68.25 80 GLY A C 1
ATOM 630 O O . GLY A 1 80 ? -6.104 -2.015 -11.270 1.00 68.25 80 GLY A O 1
ATOM 631 N N . ARG A 1 81 ? -6.140 -0.248 -9.885 1.00 75.38 81 ARG A N 1
ATOM 632 C CA . ARG A 1 81 ? -6.180 0.773 -10.947 1.00 75.38 81 ARG A CA 1
ATOM 633 C C . ARG A 1 81 ? -4.900 0.807 -11.782 1.00 75.38 81 ARG A C 1
ATOM 635 O O . ARG A 1 81 ? -4.984 0.990 -12.996 1.00 75.38 81 ARG A O 1
ATOM 642 N N . ALA A 1 82 ? -3.742 0.681 -11.136 1.00 78.25 82 ALA A N 1
ATOM 643 C CA . ALA A 1 82 ? -2.441 0.737 -11.798 1.00 78.25 82 ALA A CA 1
ATOM 644 C C . ALA A 1 82 ? -2.199 -0.491 -12.691 1.00 78.25 82 ALA A C 1
ATOM 646 O O . ALA A 1 82 ? -1.694 -0.350 -13.802 1.00 78.25 82 ALA A O 1
ATOM 647 N N . ILE A 1 83 ? -2.619 -1.677 -12.236 1.00 69.25 83 ILE A N 1
ATOM 648 C CA . ILE A 1 83 ? -2.428 -2.943 -12.962 1.00 69.25 83 ILE A CA 1
ATOM 649 C C . ILE A 1 83 ? -3.299 -3.015 -14.231 1.00 69.25 83 ILE A C 1
ATOM 651 O O . ILE A 1 83 ? -2.857 -3.544 -15.246 1.00 69.25 83 ILE A O 1
ATOM 655 N N . ASP A 1 84 ? -4.499 -2.424 -14.225 1.00 65.31 84 ASP A N 1
ATOM 656 C CA . ASP A 1 84 ? -5.421 -2.449 -15.378 1.00 65.31 84 ASP A CA 1
ATOM 657 C C . ASP A 1 84 ? -5.032 -1.504 -16.537 1.00 65.31 84 ASP A C 1
ATOM 659 O O . ASP A 1 84 ? -5.729 -1.431 -17.559 1.00 65.31 84 ASP A O 1
ATOM 663 N N . GLY A 1 85 ? -3.932 -0.752 -16.397 1.00 62.09 85 GLY A N 1
ATOM 664 C CA . GLY A 1 85 ? -3.292 -0.018 -17.493 1.00 62.09 85 GLY A CA 1
ATOM 665 C C . GLY A 1 85 ? -4.195 0.969 -18.245 1.00 62.09 85 GLY A C 1
ATOM 666 O O . GLY A 1 85 ? -3.933 1.273 -19.407 1.00 62.09 85 GLY A O 1
ATOM 667 N N . GLY A 1 86 ? -5.282 1.451 -17.637 1.00 59.00 86 GLY A N 1
ATOM 668 C CA . GLY A 1 86 ? -6.139 2.486 -18.220 1.00 59.00 86 GLY A CA 1
ATOM 669 C C . GLY A 1 86 ? -7.278 2.019 -19.145 1.00 59.00 86 GLY A C 1
ATOM 670 O O . GLY A 1 86 ? -8.073 2.867 -19.545 1.00 59.00 86 GLY A O 1
ATOM 671 N N . ARG A 1 87 ? -7.419 0.721 -19.471 1.00 59.41 87 ARG A N 1
ATOM 672 C CA . ARG A 1 87 ? -8.446 0.242 -20.438 1.00 59.41 87 ARG A CA 1
ATOM 673 C C . ARG A 1 87 ? -9.755 -0.246 -19.823 1.00 59.41 87 ARG A C 1
ATOM 675 O O . ARG A 1 87 ? -10.793 -0.151 -20.467 1.00 59.41 87 ARG A O 1
ATOM 682 N N . ARG A 1 88 ? -9.718 -0.761 -18.591 1.00 62.75 88 ARG A N 1
ATOM 683 C CA . ARG A 1 88 ? -10.894 -1.265 -17.840 1.00 62.75 88 ARG A CA 1
ATOM 684 C C . ARG A 1 88 ? -10.905 -0.759 -16.410 1.00 62.75 88 ARG A C 1
ATOM 686 O O . ARG A 1 88 ? -11.303 -1.421 -15.464 1.00 62.75 88 ARG A O 1
ATOM 693 N N . SER A 1 89 ? -10.459 0.470 -16.277 1.00 63.31 89 SER A N 1
ATOM 694 C CA . SER A 1 89 ? -9.894 1.013 -15.061 1.00 63.31 89 SER A CA 1
ATOM 695 C C . SER A 1 89 ? -10.874 1.119 -13.884 1.00 63.31 89 SER A C 1
ATOM 697 O O . SER A 1 89 ? -10.446 1.301 -12.751 1.00 63.31 89 SER A O 1
ATOM 699 N N . ALA A 1 90 ? -12.184 1.049 -14.131 1.00 75.56 90 ALA A N 1
ATOM 700 C CA . ALA A 1 90 ? -13.197 0.984 -13.080 1.00 75.56 90 ALA A CA 1
ATOM 701 C C . ALA A 1 90 ? -13.303 -0.421 -12.461 1.00 75.56 90 ALA A C 1
ATOM 703 O O . ALA A 1 90 ? -13.507 -0.546 -11.257 1.00 75.56 90 ALA A O 1
ATOM 704 N N . VAL A 1 91 ? -13.114 -1.472 -13.265 1.00 78.81 91 VAL A N 1
ATOM 705 C CA . VAL A 1 91 ? -13.238 -2.868 -12.832 1.00 78.81 91 VAL A CA 1
ATOM 706 C C . VAL A 1 91 ? -12.109 -3.217 -11.868 1.00 78.81 91 VAL A C 1
ATOM 708 O O . VAL A 1 91 ? -12.402 -3.638 -10.753 1.00 78.81 91 VAL A O 1
ATOM 711 N N . GLY A 1 92 ? -10.847 -2.945 -12.218 1.00 71.38 92 GLY A N 1
ATOM 712 C CA . GLY A 1 92 ? -9.701 -3.198 -11.339 1.00 71.38 92 GLY A CA 1
ATOM 713 C C . GLY A 1 92 ? -9.733 -2.410 -10.032 1.00 71.38 92 GLY A C 1
ATOM 714 O O . GLY A 1 92 ? -9.327 -2.929 -8.998 1.00 71.38 92 GLY A O 1
ATOM 715 N N . THR A 1 93 ? -10.280 -1.191 -10.030 1.00 79.62 93 THR A N 1
ATOM 716 C CA . THR A 1 93 ? -10.466 -0.402 -8.800 1.00 79.62 93 THR A CA 1
ATOM 717 C C . THR A 1 93 ? -11.554 -0.980 -7.901 1.00 79.62 93 THR A C 1
ATOM 719 O O . THR A 1 93 ? -11.343 -1.084 -6.697 1.00 79.62 93 THR A O 1
ATOM 722 N N . ILE A 1 94 ? -12.704 -1.375 -8.458 1.00 79.69 94 ILE A N 1
ATOM 723 C CA . ILE A 1 94 ? -13.816 -1.936 -7.675 1.00 79.69 94 ILE A CA 1
ATOM 724 C C . ILE A 1 94 ? -13.445 -3.320 -7.133 1.00 79.69 94 ILE A C 1
ATOM 726 O O . ILE A 1 94 ? -13.628 -3.580 -5.945 1.00 79.69 94 ILE A O 1
ATOM 730 N N . LEU A 1 95 ? -12.870 -4.188 -7.971 1.00 81.19 95 LEU A N 1
ATOM 731 C CA . LEU A 1 95 ? -12.390 -5.505 -7.549 1.00 81.19 95 LEU A CA 1
ATOM 732 C C . LEU A 1 95 ? -11.225 -5.391 -6.568 1.00 81.19 95 LEU A C 1
ATOM 734 O O . LEU A 1 95 ? -11.261 -6.025 -5.519 1.00 81.19 95 LEU A O 1
ATOM 738 N N . GLY A 1 96 ? -10.225 -4.560 -6.864 1.00 73.50 96 GLY A N 1
ATOM 739 C CA . GLY A 1 96 ? -9.070 -4.350 -5.992 1.00 73.50 96 GLY A CA 1
ATOM 740 C C . GLY A 1 96 ? -9.454 -3.732 -4.648 1.00 73.50 96 GLY A C 1
ATOM 741 O O . GLY A 1 96 ? -8.970 -4.169 -3.606 1.00 73.50 96 GLY A O 1
ATOM 742 N N . GLY A 1 97 ? -10.372 -2.763 -4.651 1.00 77.75 97 GLY A N 1
ATOM 743 C CA . GLY A 1 97 ? -10.874 -2.124 -3.438 1.00 77.75 97 GLY A CA 1
ATOM 744 C C . GLY A 1 97 ? -11.767 -3.038 -2.606 1.00 77.75 97 GLY A C 1
ATOM 745 O O . GLY A 1 97 ? -11.572 -3.155 -1.398 1.00 77.75 97 GLY A O 1
ATOM 746 N N . GLY A 1 98 ? -12.704 -3.744 -3.242 1.00 80.31 98 GLY A N 1
ATOM 747 C CA . GLY A 1 98 ? -13.582 -4.700 -2.567 1.00 80.31 98 GLY A CA 1
ATOM 748 C C . GLY A 1 98 ? -12.814 -5.892 -1.992 1.00 80.31 98 GLY A C 1
ATOM 749 O O . GLY A 1 98 ? -12.962 -6.215 -0.813 1.00 80.31 98 GLY A O 1
ATOM 750 N N . ALA A 1 99 ? -11.935 -6.508 -2.788 1.00 79.88 99 ALA A N 1
ATOM 751 C CA . ALA A 1 99 ? -11.103 -7.621 -2.337 1.00 79.88 99 ALA A CA 1
ATOM 752 C C . ALA A 1 99 ? -10.096 -7.183 -1.261 1.00 79.88 99 ALA A C 1
ATOM 754 O O . ALA A 1 99 ? -9.933 -7.881 -0.261 1.00 79.88 99 ALA A O 1
ATOM 755 N N . GLY A 1 100 ? -9.470 -6.010 -1.415 1.00 70.81 100 GLY A N 1
ATOM 756 C CA . GLY A 1 100 ? -8.534 -5.451 -0.437 1.00 70.81 100 GLY A CA 1
ATOM 757 C C . GLY A 1 100 ? -9.189 -5.132 0.909 1.00 70.81 100 GLY A C 1
ATOM 758 O O . GLY A 1 100 ? -8.624 -5.443 1.959 1.00 70.81 100 GLY A O 1
ATOM 759 N N . ALA A 1 101 ? -10.410 -4.590 0.897 1.00 74.06 101 ALA A N 1
ATOM 760 C CA . ALA A 1 101 ? -11.187 -4.319 2.105 1.00 74.06 101 ALA A CA 1
ATOM 761 C C . ALA A 1 101 ? -11.586 -5.613 2.836 1.00 74.06 101 ALA A C 1
ATOM 763 O O . ALA A 1 101 ? -11.397 -5.731 4.049 1.00 74.06 101 ALA A O 1
ATOM 764 N N . LEU A 1 102 ? -12.093 -6.611 2.105 1.00 76.44 102 LEU A N 1
ATOM 765 C CA . LEU A 1 102 ? -12.516 -7.892 2.680 1.00 76.44 102 LEU A CA 1
ATOM 766 C C . LEU A 1 102 ? -11.334 -8.704 3.229 1.00 76.44 102 LEU A C 1
ATOM 768 O O . LEU A 1 102 ? -11.425 -9.242 4.336 1.00 76.44 102 LEU A O 1
ATOM 772 N N . ALA A 1 103 ? -10.217 -8.751 2.498 1.00 74.81 103 ALA A N 1
ATOM 773 C CA . ALA A 1 103 ? -8.987 -9.408 2.937 1.00 74.81 103 ALA A CA 1
ATOM 774 C C . ALA A 1 103 ? -8.333 -8.679 4.124 1.00 74.81 103 ALA A C 1
ATOM 776 O O . ALA A 1 103 ? -7.856 -9.317 5.062 1.00 74.81 103 ALA A O 1
ATOM 777 N N . GLY A 1 104 ? -8.360 -7.341 4.139 1.00 61.16 104 GLY A N 1
ATOM 778 C CA . GLY A 1 104 ? -7.946 -6.551 5.301 1.00 61.16 104 GLY A CA 1
ATOM 779 C C . GLY A 1 104 ? -8.775 -6.888 6.543 1.00 61.16 104 GLY A C 1
ATOM 780 O O . GLY A 1 104 ? -8.222 -7.121 7.616 1.00 61.16 104 GLY A O 1
ATOM 781 N N . ARG A 1 105 ? -10.099 -7.027 6.379 1.00 67.12 105 ARG A N 1
ATOM 782 C CA . ARG A 1 105 ? -11.043 -7.324 7.467 1.00 67.12 105 ARG A CA 1
ATOM 783 C C . ARG A 1 105 ? -10.945 -8.745 8.029 1.00 67.12 105 ARG A C 1
ATOM 785 O O . ARG A 1 105 ? -11.339 -8.970 9.174 1.00 67.12 105 ARG A O 1
ATOM 792 N N . SER A 1 106 ? -10.509 -9.735 7.252 1.00 64.62 106 SER A N 1
ATOM 793 C CA . SER A 1 106 ? -10.330 -11.110 7.747 1.00 64.62 106 SER A CA 1
ATOM 794 C C . SER A 1 106 ? -9.021 -11.285 8.520 1.00 64.62 106 SER A C 1
ATOM 796 O O . SER A 1 106 ? -9.021 -11.956 9.548 1.00 64.62 106 SER A O 1
ATOM 798 N N . ILE A 1 107 ? -7.938 -10.625 8.097 1.00 59.22 107 ILE A N 1
ATOM 799 C CA . ILE A 1 107 ? -6.636 -10.689 8.783 1.00 59.22 107 ILE A CA 1
ATOM 800 C C . ILE A 1 107 ? -6.698 -10.011 10.161 1.00 59.22 107 ILE A C 1
ATOM 802 O O . ILE A 1 107 ? -6.121 -10.527 11.115 1.00 59.22 107 ILE A O 1
ATOM 806 N N . GLU A 1 108 ? -7.432 -8.901 10.287 1.00 54.72 108 GLU A N 1
ATOM 807 C CA . GLU A 1 108 ? -7.622 -8.198 11.566 1.00 54.72 108 GLU A CA 1
ATOM 808 C C . GLU A 1 108 ? -8.444 -9.021 12.576 1.00 54.72 108 GLU A C 1
ATOM 810 O O . GLU A 1 108 ? -8.205 -8.949 13.774 1.00 54.72 108 GLU A O 1
ATOM 815 N N . ARG A 1 109 ? -9.389 -9.852 12.103 1.00 58.72 109 ARG A N 1
ATOM 816 C CA . ARG A 1 109 ? -10.225 -10.703 12.973 1.00 58.72 109 ARG A CA 1
ATOM 817 C C . ARG A 1 109 ? -9.470 -11.870 13.610 1.00 58.72 109 ARG A C 1
ATOM 819 O O . ARG A 1 109 ? -9.919 -12.366 14.630 1.00 58.72 109 ARG A O 1
ATOM 826 N N . GLY A 1 110 ? -8.372 -12.327 13.002 1.00 51.66 110 GLY A N 1
ATOM 827 C CA . GLY A 1 110 ? -7.540 -13.412 13.542 1.00 51.66 110 GLY A CA 1
ATOM 828 C C . GLY A 1 110 ? -6.352 -12.931 14.377 1.00 51.66 110 GLY A C 1
ATOM 829 O O . GLY A 1 110 ? -5.687 -13.736 15.022 1.00 51.66 110 GLY A O 1
ATOM 830 N N . ARG A 1 111 ? -6.059 -11.627 14.352 1.00 53.62 111 ARG A N 1
ATOM 831 C CA . ARG A 1 111 ? -4.981 -11.001 15.120 1.00 53.62 111 ARG A CA 1
ATOM 832 C C . ARG A 1 111 ? -5.604 -10.159 16.217 1.00 53.62 111 ARG A C 1
ATOM 834 O O . ARG A 1 111 ? -5.508 -8.938 16.199 1.00 53.62 111 ARG A O 1
ATOM 841 N N . ASP A 1 112 ? -6.275 -10.827 17.150 1.00 54.25 112 ASP A N 1
ATOM 842 C CA . ASP A 1 112 ? -6.613 -10.240 18.439 1.00 54.25 112 ASP A CA 1
ATOM 843 C C . ASP A 1 112 ? -5.328 -9.686 19.058 1.00 54.25 112 ASP A C 1
ATOM 845 O O . ASP A 1 112 ? -4.492 -10.426 19.580 1.00 54.25 112 ASP A O 1
ATOM 849 N N . ALA A 1 113 ? -5.139 -8.373 18.929 1.00 52.91 113 ALA A N 1
ATOM 850 C CA . ALA A 1 113 ? -4.145 -7.644 19.684 1.00 52.91 113 ALA A CA 1
ATOM 851 C C . ALA A 1 113 ? -4.506 -7.856 21.154 1.00 52.91 113 ALA A C 1
ATOM 853 O O . ALA A 1 113 ? -5.471 -7.283 21.664 1.00 52.91 113 ALA A O 1
ATOM 854 N N . GLN A 1 114 ? -3.778 -8.774 21.790 1.00 47.31 114 GLN A N 1
ATOM 855 C CA . GLN A 1 114 ? -3.820 -8.995 23.221 1.00 47.31 114 GLN A CA 1
ATOM 856 C C . GLN A 1 114 ? -3.507 -7.657 23.876 1.00 47.31 114 GLN A C 1
ATOM 858 O O . GLN A 1 114 ? -2.360 -7.214 23.875 1.00 47.31 114 GLN A O 1
ATOM 863 N N . CYS A 1 115 ? -4.533 -7.018 24.430 1.00 50.91 115 CYS A N 1
ATOM 864 C CA . CYS A 1 115 ? -4.297 -6.168 25.576 1.00 50.91 115 CYS A CA 1
ATOM 865 C C . CYS A 1 115 ? -3.740 -7.074 26.659 1.00 50.91 115 CYS A C 1
ATOM 867 O O . CYS A 1 115 ? -4.429 -7.980 27.131 1.00 50.91 115 CYS A O 1
ATOM 869 N N . ARG A 1 116 ? -2.454 -6.899 26.923 1.00 44.91 116 ARG A N 1
ATOM 870 C CA . ARG A 1 116 ? -1.749 -7.577 27.991 1.00 44.91 116 ARG A CA 1
ATOM 871 C C . ARG A 1 116 ? -1.649 -6.633 29.172 1.00 44.91 116 ARG A C 1
ATOM 873 O O . ARG A 1 116 ? -1.426 -5.429 28.915 1.00 44.91 116 ARG A O 1
#

Sequence (116 aa):
MDEAQRRWDDAQARFERERDALERERLAYDQARARFDRNRARSAAYDGPTWAGPNGEVHCRRSDGTTGTIIGGVAGALLGRAIDGGRRSAVGTILGGGAGALAGRSIERGRDAQCR

Mean predicted aligned error: 14.27 Å